Protein AF-A0A6J4VB33-F1 (afdb_monomer_lite)

Sequence (70 aa):
MGRVAEARQCFERLLTQANNAGLYAEELDHTTGRHLGDFPRAFTHVALINAAISLERVEAAARRPAAPGR

Radius of gyration: 15.82 Å; chains: 1; bounding box: 48×37×23 Å

pLDDT: mean 90.07, std 9.31, range [57.03, 98.06]

Structure (mmCIF, N/CA/C/O backbone):
data_AF-A0A6J4VB33-F1
#
_entry.id   AF-A0A6J4VB33-F1
#
loop_
_atom_site.group_PDB
_atom_site.id
_atom_site.type_symbol
_atom_site.label_atom_id
_atom_site.label_alt_id
_atom_site.label_comp_id
_atom_site.label_asym_id
_atom_site.label_entity_id
_atom_site.label_seq_id
_atom_site.pdbx_PDB_ins_code
_atom_site.Cartn_x
_atom_site.Cartn_y
_atom_site.Cartn_z
_atom_site.occupancy
_atom_site.B_iso_or_equiv
_atom_site.auth_seq_id
_atom_site.auth_comp_id
_atom_site.auth_asym_id
_atom_site.auth_atom_id
_atom_site.pdbx_PDB_model_num
ATOM 1 N N . MET A 1 1 ? 11.862 -9.621 11.085 1.00 59.12 1 MET A N 1
ATOM 2 C CA . MET A 1 1 ? 10.667 -10.423 10.750 1.00 59.12 1 MET A CA 1
ATOM 3 C C . MET A 1 1 ? 9.373 -9.643 11.017 1.00 59.12 1 MET A C 1
ATOM 5 O O . MET A 1 1 ? 8.678 -9.377 10.051 1.00 59.12 1 MET A O 1
ATOM 9 N N . GLY A 1 2 ? 9.092 -9.161 12.242 1.00 75.69 2 GLY A N 1
ATOM 10 C CA . GLY A 1 2 ? 7.830 -8.450 12.570 1.00 75.69 2 GLY A CA 1
ATOM 11 C C . GLY A 1 2 ? 7.471 -7.235 11.693 1.00 75.69 2 GLY A C 1
ATOM 12 O O . GLY A 1 2 ? 6.383 -7.190 11.134 1.00 75.69 2 GLY A O 1
ATOM 13 N N . ARG A 1 3 ? 8.417 -6.315 11.450 1.00 87.44 3 ARG A N 1
ATOM 14 C CA . ARG A 1 3 ? 8.163 -5.090 10.654 1.00 87.44 3 ARG A CA 1
ATOM 15 C C . ARG A 1 3 ? 7.732 -5.334 9.201 1.00 87.44 3 ARG A C 1
ATOM 17 O O . ARG A 1 3 ? 7.043 -4.505 8.622 1.00 87.44 3 ARG A O 1
ATOM 24 N N . VAL A 1 4 ? 8.157 -6.445 8.594 1.00 92.06 4 VAL A N 1
ATOM 25 C CA . VAL A 1 4 ? 7.800 -6.775 7.200 1.00 92.06 4 VAL A CA 1
ATOM 26 C C . VAL A 1 4 ? 6.365 -7.295 7.133 1.00 92.06 4 VAL A C 1
ATOM 28 O O . VAL A 1 4 ? 5.608 -6.891 6.259 1.00 92.06 4 VAL A O 1
ATOM 31 N N . ALA A 1 5 ? 5.971 -8.123 8.104 1.00 92.75 5 ALA A N 1
ATOM 32 C CA . ALA A 1 5 ? 4.598 -8.599 8.228 1.00 92.75 5 ALA A CA 1
ATOM 33 C C . ALA A 1 5 ? 3.620 -7.445 8.515 1.00 92.75 5 A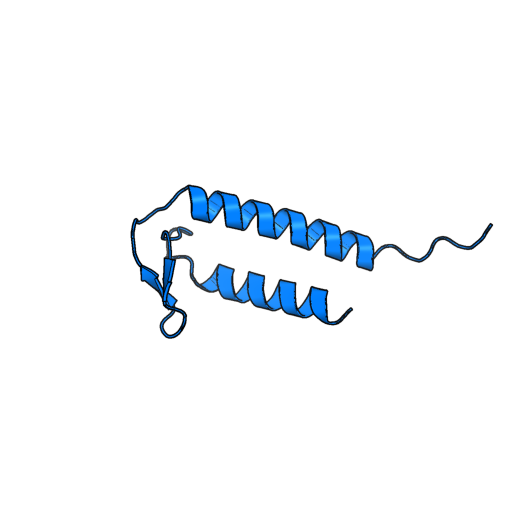LA A C 1
ATOM 35 O O . ALA A 1 5 ? 2.575 -7.359 7.879 1.00 92.75 5 ALA A O 1
ATOM 36 N N . GLU A 1 6 ? 3.989 -6.515 9.400 1.00 94.50 6 GLU A N 1
ATOM 37 C CA . GLU A 1 6 ? 3.208 -5.297 9.667 1.00 94.50 6 GLU A CA 1
ATOM 38 C C . GLU A 1 6 ? 3.051 -4.429 8.409 1.00 94.50 6 GLU A C 1
ATOM 40 O O . GLU A 1 6 ? 1.953 -3.954 8.110 1.00 94.50 6 GLU A O 1
ATOM 45 N N . ALA A 1 7 ? 4.130 -4.250 7.637 1.00 94.94 7 ALA A N 1
ATOM 46 C CA . ALA A 1 7 ? 4.087 -3.514 6.377 1.00 94.94 7 ALA A CA 1
ATOM 47 C C . ALA A 1 7 ? 3.157 -4.185 5.352 1.00 94.94 7 ALA A C 1
ATOM 49 O O . ALA A 1 7 ? 2.365 -3.491 4.713 1.00 94.94 7 ALA A O 1
ATOM 50 N N . ARG A 1 8 ? 3.193 -5.522 5.240 1.00 95.75 8 ARG A N 1
ATOM 51 C CA . ARG A 1 8 ? 2.270 -6.285 4.386 1.00 95.75 8 ARG A CA 1
ATOM 52 C C . ARG A 1 8 ? 0.821 -6.115 4.822 1.00 95.75 8 ARG A C 1
ATOM 54 O O . ARG A 1 8 ? -0.003 -5.760 3.989 1.00 95.75 8 ARG A O 1
ATOM 61 N N . GLN A 1 9 ? 0.521 -6.281 6.108 1.00 95.94 9 GLN A N 1
ATOM 62 C CA . GLN A 1 9 ? -0.836 -6.092 6.627 1.00 95.94 9 GLN A CA 1
ATOM 63 C C . GLN A 1 9 ? -1.346 -4.668 6.383 1.00 95.94 9 GLN A C 1
ATOM 65 O O . GLN A 1 9 ? -2.504 -4.467 6.029 1.00 95.94 9 GLN A O 1
ATOM 70 N N . CYS A 1 10 ? -0.489 -3.659 6.558 1.00 94.12 10 CYS A N 1
ATOM 71 C CA . CYS A 1 10 ? -0.849 -2.274 6.271 1.00 94.12 10 CYS A CA 1
ATOM 72 C C . CYS A 1 10 ? -1.155 -2.057 4.785 1.00 94.12 10 CYS A C 1
ATOM 74 O O . CYS A 1 10 ? -2.172 -1.452 4.452 1.00 94.12 10 CYS A O 1
ATOM 76 N N . PHE A 1 11 ? -0.311 -2.597 3.905 1.00 95.88 11 PHE A N 1
ATOM 77 C CA . PHE A 1 11 ? -0.505 -2.525 2.463 1.00 95.88 11 PHE A CA 1
ATOM 78 C C . PHE A 1 11 ? -1.805 -3.218 2.028 1.00 95.88 11 PHE A C 1
ATOM 80 O O . PHE A 1 11 ? -2.589 -2.630 1.293 1.00 95.88 11 PHE A O 1
ATOM 87 N N . GLU A 1 12 ? -2.094 -4.414 2.542 1.00 96.06 12 GLU A N 1
ATOM 88 C CA . GLU A 1 12 ? -3.336 -5.143 2.252 1.00 96.06 12 GLU A CA 1
ATOM 89 C C . GLU A 1 12 ? -4.582 -4.373 2.699 1.00 96.06 12 GLU A C 1
ATOM 91 O O . GLU A 1 12 ? -5.536 -4.267 1.933 1.00 96.06 12 GLU A O 1
ATOM 96 N N . ARG A 1 13 ? -4.568 -3.764 3.894 1.00 93.56 13 ARG A N 1
ATOM 97 C CA . ARG A 1 13 ? -5.673 -2.895 4.339 1.00 93.56 13 ARG A CA 1
ATOM 98 C C . ARG A 1 13 ? -5.855 -1.674 3.444 1.00 93.56 13 ARG A C 1
ATOM 100 O O . ARG A 1 13 ? -6.979 -1.224 3.261 1.00 93.56 13 ARG A O 1
ATOM 107 N N . LEU A 1 14 ? -4.768 -1.111 2.919 1.00 92.44 14 LEU A N 1
ATOM 108 C CA . LEU A 1 14 ? -4.853 0.012 1.988 1.00 92.44 14 LEU A CA 1
ATOM 109 C C . LEU A 1 14 ? -5.509 -0.422 0.672 1.00 92.44 14 LEU A C 1
ATOM 111 O O . LEU A 1 14 ? -6.334 0.318 0.144 1.00 92.44 14 LEU A O 1
ATOM 115 N N . LEU A 1 15 ? -5.216 -1.637 0.191 1.00 94.81 15 LEU A N 1
ATOM 116 C CA . LEU A 1 15 ? -5.829 -2.178 -1.025 1.00 94.81 15 LEU A CA 1
ATOM 117 C C . LEU A 1 15 ? -7.356 -2.290 -0.937 1.00 94.81 15 LEU A C 1
ATOM 119 O O . LEU A 1 15 ? -8.041 -2.141 -1.948 1.00 94.81 15 LEU A O 1
ATOM 123 N N . THR A 1 16 ? -7.907 -2.505 0.262 1.00 94.00 16 THR A N 1
ATOM 124 C CA . THR A 1 16 ? -9.364 -2.575 0.454 1.00 94.00 16 THR A CA 1
ATOM 125 C C . THR A 1 16 ? -10.053 -1.214 0.369 1.00 94.00 16 THR A C 1
ATOM 127 O O . THR A 1 16 ? -11.278 -1.167 0.396 1.00 94.00 16 THR A O 1
ATOM 130 N N . GLN A 1 17 ? -9.297 -0.112 0.318 1.00 94.25 17 GLN A N 1
ATOM 131 C CA . GLN A 1 17 ? -9.847 1.244 0.235 1.00 94.25 17 GLN A CA 1
ATOM 132 C C . GLN A 1 17 ? -10.093 1.689 -1.209 1.00 94.25 17 GLN A C 1
ATOM 134 O O . GLN A 1 17 ? -10.644 2.767 -1.419 1.00 94.25 17 GLN A O 1
ATOM 139 N N . ALA A 1 18 ? -9.697 0.899 -2.212 1.00 94.75 18 ALA A N 1
ATOM 140 C CA . ALA A 1 18 ? -10.057 1.175 -3.597 1.00 94.75 18 ALA A CA 1
ATOM 141 C C . ALA A 1 18 ? -11.581 1.249 -3.764 1.00 94.75 18 ALA A C 1
ATOM 143 O O . ALA A 1 18 ? -12.329 0.477 -3.163 1.00 94.75 18 ALA A O 1
ATOM 144 N N . ASN A 1 19 ? -12.047 2.142 -4.636 1.00 91.88 19 ASN A N 1
ATOM 145 C CA . ASN A 1 19 ? -13.446 2.105 -5.045 1.00 91.88 19 ASN A CA 1
ATOM 146 C C . ASN A 1 19 ? -13.727 0.881 -5.948 1.00 91.88 19 ASN A C 1
ATOM 148 O O . ASN A 1 19 ? -12.822 0.143 -6.336 1.00 91.88 19 ASN A O 1
ATOM 152 N N . ASN A 1 20 ? -14.981 0.712 -6.374 1.00 91.25 20 ASN A N 1
ATOM 153 C CA . ASN A 1 20 ? -15.394 -0.400 -7.245 1.00 91.25 20 ASN A CA 1
ATOM 154 C C . ASN A 1 20 ? -14.640 -0.473 -8.590 1.00 91.25 20 ASN A C 1
ATOM 156 O O . ASN A 1 20 ? -14.655 -1.514 -9.239 1.00 91.25 20 ASN A O 1
ATOM 160 N N . ALA A 1 21 ? -14.004 0.621 -9.023 1.00 93.81 21 ALA A N 1
ATOM 161 C CA . ALA A 1 21 ? -13.196 0.691 -10.238 1.00 93.81 21 ALA A CA 1
ATOM 162 C C . ALA A 1 21 ? -11.687 0.496 -9.981 1.00 93.81 21 ALA A C 1
ATOM 164 O O . ALA A 1 21 ? -10.895 0.606 -10.914 1.00 93.81 21 ALA A O 1
ATOM 165 N N . GLY A 1 22 ? -11.268 0.230 -8.739 1.00 93.50 22 GLY A N 1
ATOM 166 C CA . GLY A 1 22 ? -9.857 0.071 -8.381 1.00 93.50 22 GLY A CA 1
ATOM 167 C C . GLY A 1 22 ? -9.095 1.388 -8.188 1.00 93.50 22 GLY A C 1
ATOM 168 O O . GLY A 1 22 ? -7.867 1.371 -8.142 1.00 93.50 22 GLY A O 1
ATOM 169 N N . LEU A 1 23 ? -9.794 2.525 -8.113 1.00 95.50 23 LEU A N 1
ATOM 170 C CA . LEU A 1 23 ? -9.191 3.858 -8.097 1.00 95.50 23 LEU A CA 1
ATOM 171 C C . LEU A 1 23 ? -9.107 4.446 -6.688 1.00 95.50 23 LEU A C 1
ATOM 173 O O . LEU A 1 23 ? -9.942 4.139 -5.837 1.00 95.50 23 LEU A O 1
ATOM 177 N N . TYR A 1 24 ? -8.139 5.345 -6.495 1.00 95.75 24 TYR A N 1
ATOM 178 C CA . TYR A 1 24 ? -7.869 6.078 -5.252 1.00 95.75 24 TYR A CA 1
ATOM 179 C C . TYR A 1 24 ? -7.932 7.602 -5.434 1.00 95.75 24 TYR A C 1
ATOM 181 O O . TYR A 1 24 ? -7.528 8.136 -6.475 1.00 95.75 24 TYR A O 1
ATOM 189 N N . ALA A 1 25 ? -8.397 8.298 -4.396 1.00 94.62 25 ALA A N 1
ATOM 190 C CA . ALA A 1 25 ? -8.273 9.749 -4.266 1.00 94.62 25 ALA A CA 1
ATOM 191 C C . ALA A 1 25 ? -6.870 10.172 -3.809 1.00 94.62 25 ALA A C 1
ATOM 193 O O . ALA A 1 25 ? -5.983 9.345 -3.589 1.00 94.62 25 ALA A O 1
ATOM 194 N N . GLU A 1 26 ? -6.663 11.477 -3.681 1.00 94.06 26 GLU A N 1
ATOM 195 C CA . GLU A 1 26 ? -5.467 12.053 -3.069 1.00 94.06 26 GLU A CA 1
ATOM 196 C C . GLU A 1 26 ? -5.297 11.613 -1.611 1.00 94.06 26 GLU A C 1
ATOM 198 O O . GLU A 1 26 ? -4.206 11.206 -1.214 1.00 94.06 26 GLU A O 1
ATOM 203 N N . GLU A 1 27 ? -6.385 11.618 -0.843 1.00 92.62 27 GLU A N 1
ATOM 204 C CA . GLU A 1 27 ? -6.372 11.293 0.578 1.00 92.62 27 GLU A CA 1
ATOM 205 C C . GLU A 1 27 ? -7.462 10.282 0.946 1.00 92.62 27 GLU A C 1
ATOM 207 O O . GLU A 1 27 ? -8.491 10.139 0.278 1.00 92.62 27 GLU A O 1
ATOM 212 N N . LEU A 1 28 ? -7.233 9.584 2.057 1.00 91.00 28 LEU A N 1
ATOM 213 C CA . LEU A 1 28 ? -8.209 8.713 2.697 1.00 91.00 28 LEU A CA 1
ATOM 214 C C . LEU A 1 28 ? -8.418 9.176 4.130 1.00 91.00 28 LEU A C 1
ATOM 216 O O . LEU A 1 28 ? -7.466 9.348 4.892 1.00 91.00 28 LEU A O 1
ATOM 220 N N . ASP A 1 29 ? -9.678 9.324 4.509 1.00 90.88 29 ASP A N 1
ATOM 221 C CA . ASP A 1 29 ? -10.049 9.527 5.894 1.00 90.88 29 ASP A CA 1
ATOM 222 C C . ASP A 1 29 ? -9.660 8.287 6.713 1.00 90.88 29 ASP A C 1
ATOM 224 O O . ASP A 1 29 ? -10.140 7.179 6.477 1.00 90.88 29 ASP A O 1
ATOM 228 N N . HIS A 1 30 ? -8.776 8.471 7.689 1.00 83.56 30 HIS A N 1
ATOM 229 C CA . HIS A 1 30 ? -8.208 7.384 8.487 1.00 83.56 30 HIS A CA 1
ATOM 230 C C . HIS A 1 30 ? -9.228 6.659 9.381 1.00 83.56 30 HIS A C 1
ATOM 232 O O . HIS A 1 30 ? -8.952 5.546 9.825 1.00 83.56 30 HIS A O 1
ATOM 238 N N . THR A 1 31 ? -10.377 7.279 9.669 1.00 87.31 31 THR A N 1
ATOM 239 C CA . THR A 1 31 ? -11.419 6.702 10.531 1.00 87.31 31 THR A CA 1
ATOM 240 C C . THR A 1 31 ? -12.478 5.974 9.708 1.00 87.31 31 THR A C 1
ATOM 242 O O . THR A 1 31 ? -12.938 4.901 10.086 1.00 87.31 31 THR A O 1
ATOM 245 N N . THR A 1 32 ? -12.874 6.558 8.580 1.00 89.69 32 THR A N 1
ATOM 246 C CA . THR A 1 32 ? -14.032 6.129 7.785 1.00 89.69 32 THR A CA 1
ATOM 247 C C . THR A 1 32 ? -13.655 5.460 6.466 1.00 89.69 32 THR A C 1
ATOM 249 O O . THR A 1 32 ? -14.513 4.838 5.846 1.00 89.69 32 THR A O 1
ATOM 252 N N . GLY A 1 33 ? -12.407 5.599 6.009 1.00 87.25 33 GLY A N 1
ATOM 253 C CA . GLY A 1 33 ? -11.961 5.134 4.691 1.00 87.25 33 GLY A CA 1
ATOM 254 C C . GLY A 1 33 ? -12.488 5.979 3.528 1.00 87.25 33 GLY A C 1
ATOM 255 O O . GLY A 1 33 ? -12.327 5.616 2.363 1.00 87.25 33 GLY A O 1
ATOM 256 N N . ARG A 1 34 ? -13.148 7.110 3.813 1.00 91.38 34 ARG A N 1
ATOM 257 C CA . ARG A 1 34 ? -13.716 7.965 2.773 1.00 91.38 34 ARG A CA 1
ATOM 258 C C . ARG A 1 34 ? -12.608 8.618 1.957 1.00 91.38 34 ARG A C 1
ATOM 260 O O . ARG A 1 34 ? -11.649 9.147 2.503 1.00 91.38 34 ARG A O 1
ATOM 267 N N . HIS A 1 35 ? -12.791 8.629 0.647 1.00 93.31 35 HIS A N 1
ATOM 268 C CA . HIS A 1 35 ? -11.925 9.338 -0.288 1.00 93.31 35 HIS A CA 1
ATOM 269 C C . HIS A 1 35 ? -12.085 10.847 -0.109 1.00 93.31 35 HIS A C 1
ATOM 271 O O . HIS A 1 35 ? -13.210 11.352 -0.074 1.00 93.31 35 HIS A O 1
ATOM 277 N N . LEU A 1 36 ? -10.967 11.549 0.029 1.00 92.25 36 LEU A N 1
ATOM 278 C CA . LEU A 1 36 ? -10.895 12.993 0.225 1.00 92.25 36 LEU A CA 1
ATOM 279 C C . LEU A 1 36 ? -10.000 13.619 -0.853 1.00 92.25 36 LEU A C 1
ATOM 281 O O . LEU A 1 36 ? -9.056 12.992 -1.336 1.00 92.25 36 LEU A O 1
ATOM 285 N N . GLY A 1 37 ? -10.294 14.870 -1.205 1.00 91.88 37 GLY A N 1
ATOM 286 C CA . GLY A 1 37 ? -9.544 15.611 -2.219 1.00 91.88 37 GLY A CA 1
ATOM 287 C C . GLY A 1 37 ? -9.842 15.155 -3.647 1.00 91.88 37 GLY A C 1
ATOM 288 O O . GLY A 1 37 ? -10.936 14.666 -3.946 1.00 91.88 37 GLY A O 1
ATOM 289 N N . ASP A 1 38 ? -8.863 15.348 -4.530 1.00 91.44 38 ASP A N 1
ATOM 290 C CA . ASP A 1 38 ? -9.015 15.066 -5.954 1.00 91.44 38 ASP A CA 1
ATOM 291 C C . ASP A 1 38 ? -9.185 13.570 -6.228 1.00 91.44 38 ASP A C 1
ATOM 293 O O . ASP A 1 38 ? -8.451 12.720 -5.710 1.00 91.44 38 ASP A O 1
ATOM 297 N N . PHE A 1 39 ? -10.130 13.248 -7.111 1.00 90.06 39 PHE A N 1
ATOM 298 C CA . PHE A 1 39 ? -10.449 11.878 -7.483 1.00 90.06 39 PHE A CA 1
ATOM 299 C C . PHE A 1 39 ? -10.672 11.728 -9.001 1.00 90.06 39 PHE A C 1
ATOM 301 O O . PHE A 1 39 ? -11.506 12.447 -9.555 1.00 90.06 39 PHE A O 1
ATOM 308 N N . PRO A 1 40 ? -10.016 10.759 -9.677 1.00 88.69 40 PRO A N 1
ATOM 309 C CA . PRO A 1 40 ? -8.904 9.929 -9.200 1.00 88.69 40 PRO A CA 1
ATOM 310 C C . PRO A 1 40 ? -7.561 10.677 -9.269 1.00 88.69 40 PRO A C 1
ATOM 312 O O . PRO A 1 40 ? -7.294 11.401 -10.229 1.00 88.69 40 PRO A O 1
ATOM 315 N N . ARG A 1 41 ? -6.657 10.451 -8.305 1.00 94.94 41 ARG A N 1
ATOM 316 C CA . ARG A 1 41 ? -5.323 11.079 -8.312 1.00 94.94 41 ARG A CA 1
ATOM 317 C C . ARG A 1 41 ? -4.253 10.101 -8.791 1.00 94.94 41 ARG A C 1
ATOM 319 O O . ARG A 1 41 ? -3.898 9.147 -8.101 1.00 94.94 41 ARG A O 1
ATOM 326 N N . ALA A 1 42 ? -3.675 10.359 -9.965 1.00 93.75 42 ALA A N 1
ATOM 327 C CA . ALA A 1 42 ? -2.651 9.491 -10.560 1.00 93.75 42 ALA A CA 1
ATOM 328 C C . ALA A 1 42 ? -1.421 9.288 -9.651 1.00 93.75 42 ALA A C 1
ATOM 330 O O . ALA A 1 42 ? -0.907 8.176 -9.545 1.00 93.75 42 ALA A O 1
ATOM 331 N N . PHE A 1 43 ? -0.981 10.332 -8.938 1.00 93.69 43 PHE A N 1
ATOM 332 C CA . PHE A 1 43 ? 0.167 10.232 -8.029 1.00 93.69 43 PHE A CA 1
ATOM 333 C C . PHE A 1 43 ? -0.049 9.233 -6.887 1.00 93.69 43 PHE A C 1
ATOM 335 O O . PHE A 1 43 ? 0.889 8.510 -6.554 1.00 93.69 43 PHE A O 1
ATOM 342 N N . THR A 1 44 ? -1.267 9.114 -6.348 1.00 94.94 44 THR A N 1
ATOM 343 C CA . THR A 1 44 ? -1.587 8.105 -5.324 1.00 94.94 44 THR A CA 1
ATOM 344 C C . THR A 1 44 ? -1.350 6.690 -5.850 1.00 94.94 44 THR A C 1
ATOM 346 O O . THR A 1 44 ? -0.768 5.852 -5.165 1.00 94.94 44 THR A O 1
ATOM 349 N N . HIS A 1 45 ? -1.714 6.432 -7.105 1.00 95.31 45 HIS A N 1
ATOM 350 C CA . HIS A 1 45 ? -1.518 5.127 -7.735 1.00 95.31 45 HIS A CA 1
ATOM 351 C C . HIS A 1 45 ? -0.032 4.833 -7.970 1.00 95.31 45 HIS A C 1
ATOM 353 O O . HIS A 1 45 ? 0.432 3.727 -7.702 1.00 95.31 45 HIS A O 1
ATOM 359 N N . VAL A 1 46 ? 0.743 5.832 -8.405 1.00 96.69 46 VAL A N 1
ATOM 360 C CA . VAL A 1 46 ? 2.203 5.702 -8.548 1.00 96.69 46 VAL A CA 1
ATOM 361 C C . VAL A 1 46 ? 2.859 5.395 -7.198 1.00 96.69 46 VAL A C 1
ATOM 363 O O . VAL A 1 46 ? 3.710 4.508 -7.112 1.00 96.69 46 VAL A O 1
ATOM 366 N N . ALA A 1 47 ? 2.441 6.074 -6.127 1.00 95.31 47 ALA A N 1
ATOM 367 C CA . ALA A 1 47 ? 2.924 5.799 -4.777 1.00 95.31 47 ALA A CA 1
ATOM 368 C C . ALA A 1 47 ? 2.584 4.367 -4.324 1.00 95.31 47 ALA A C 1
ATOM 370 O O . ALA A 1 47 ? 3.449 3.681 -3.778 1.00 95.31 47 ALA A O 1
ATOM 371 N N . LEU A 1 48 ? 1.370 3.886 -4.613 1.00 96.00 48 LEU A N 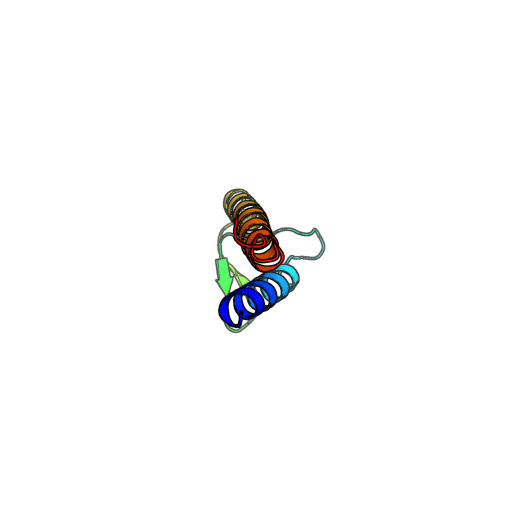1
ATOM 372 C CA . LEU A 1 48 ? 0.935 2.525 -4.292 1.00 96.00 48 LEU A CA 1
ATOM 373 C C . LEU A 1 48 ? 1.772 1.459 -5.021 1.00 96.00 48 LEU A C 1
ATOM 375 O O . LEU A 1 48 ? 2.206 0.486 -4.404 1.00 96.00 48 LEU A O 1
ATOM 379 N N . ILE A 1 49 ? 2.067 1.665 -6.309 1.00 97.50 49 ILE A N 1
ATOM 380 C CA . ILE A 1 49 ? 2.939 0.777 -7.097 1.00 97.50 49 ILE A CA 1
ATOM 381 C C . ILE A 1 49 ? 4.353 0.745 -6.504 1.00 97.50 49 ILE A C 1
ATOM 383 O O . ILE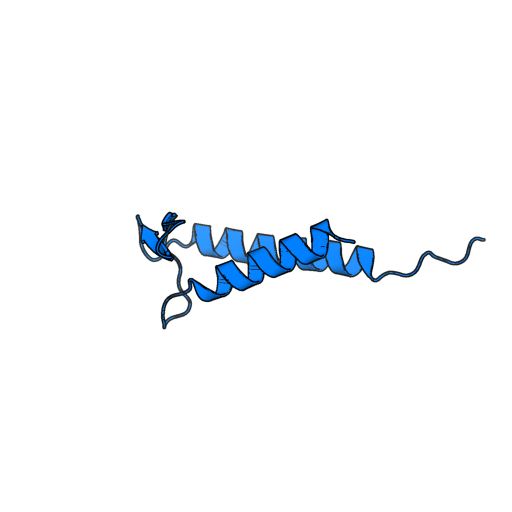 A 1 49 ? 4.925 -0.327 -6.298 1.00 97.50 49 ILE A O 1
ATOM 387 N N . ASN A 1 50 ? 4.912 1.910 -6.173 1.00 97.88 50 ASN A N 1
ATOM 388 C CA . ASN A 1 50 ? 6.239 1.999 -5.564 1.00 97.88 50 ASN A CA 1
ATOM 389 C C . ASN A 1 50 ? 6.296 1.315 -4.190 1.00 97.88 50 ASN A C 1
ATOM 391 O O . ASN A 1 50 ? 7.296 0.666 -3.862 1.00 97.88 50 ASN A O 1
ATOM 395 N N . ALA A 1 51 ? 5.226 1.419 -3.398 1.00 96.69 51 ALA A N 1
ATOM 396 C CA . ALA A 1 51 ? 5.099 0.710 -2.130 1.00 96.69 51 ALA A CA 1
ATOM 397 C C . ALA A 1 51 ? 5.075 -0.814 -2.337 1.00 96.69 51 ALA A C 1
ATOM 399 O O . ALA A 1 51 ? 5.803 -1.523 -1.642 1.00 96.69 51 ALA A O 1
ATOM 400 N N . ALA A 1 52 ? 4.335 -1.309 -3.336 1.00 97.56 52 ALA A N 1
ATOM 401 C CA . ALA A 1 52 ? 4.291 -2.732 -3.680 1.00 97.56 52 ALA A CA 1
ATOM 402 C C . ALA A 1 52 ? 5.679 -3.276 -4.064 1.00 97.56 52 ALA A C 1
ATOM 404 O O . ALA A 1 52 ? 6.130 -4.283 -3.518 1.00 97.56 52 ALA A O 1
ATOM 405 N N . ILE A 1 53 ? 6.391 -2.568 -4.950 1.00 98.06 53 ILE A N 1
ATOM 406 C CA . ILE A 1 53 ? 7.755 -2.926 -5.374 1.00 98.06 53 ILE A CA 1
ATOM 407 C C . ILE A 1 53 ? 8.708 -2.946 -4.173 1.00 98.06 53 ILE A C 1
ATOM 409 O O . ILE A 1 53 ? 9.529 -3.853 -4.029 1.00 98.06 53 ILE A O 1
ATOM 413 N N . SER A 1 54 ? 8.613 -1.945 -3.297 1.00 96.50 54 SER A N 1
ATOM 414 C CA . SER A 1 54 ? 9.478 -1.842 -2.118 1.00 96.50 54 SER A CA 1
ATOM 415 C C . SER A 1 54 ? 9.220 -2.971 -1.123 1.00 96.50 54 SER A C 1
ATOM 417 O O . SER A 1 54 ? 10.174 -3.555 -0.607 1.00 96.50 54 SER A O 1
ATOM 419 N N . LEU A 1 55 ? 7.951 -3.310 -0.889 1.00 96.62 55 LEU A N 1
ATOM 420 C CA . LEU A 1 55 ? 7.558 -4.406 -0.013 1.00 96.62 55 LEU A CA 1
ATOM 421 C C . LEU A 1 55 ? 8.078 -5.750 -0.537 1.00 96.62 55 LEU A C 1
ATOM 423 O O . LEU A 1 55 ? 8.731 -6.475 0.211 1.00 96.62 55 LEU A O 1
ATOM 427 N N . GLU A 1 56 ? 7.897 -6.032 -1.830 1.00 96.44 56 GLU A N 1
ATOM 428 C CA . GLU A 1 56 ? 8.389 -7.268 -2.452 1.00 96.44 56 GLU A CA 1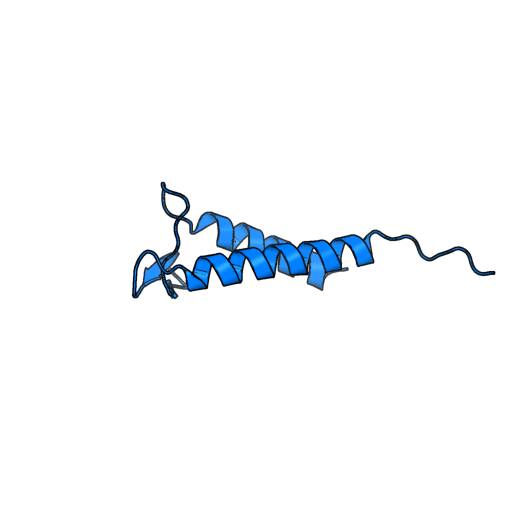
ATOM 429 C C . GLU A 1 56 ? 9.912 -7.406 -2.328 1.00 96.44 56 GLU A C 1
ATOM 431 O O . GLU A 1 56 ? 10.421 -8.470 -1.977 1.00 96.44 56 GLU A O 1
ATOM 436 N N . ARG A 1 57 ? 10.669 -6.320 -2.538 1.00 95.31 57 ARG A N 1
ATOM 437 C CA . ARG A 1 57 ? 12.134 -6.338 -2.374 1.00 95.31 57 ARG A CA 1
ATOM 438 C C . ARG A 1 57 ? 12.557 -6.712 -0.955 1.00 95.31 57 ARG A C 1
ATOM 440 O O . ARG A 1 57 ? 13.512 -7.473 -0.782 1.00 95.31 57 ARG A O 1
ATOM 447 N N . VAL A 1 58 ? 11.878 -6.168 0.053 1.00 94.50 58 VAL A N 1
ATOM 448 C CA . VAL A 1 58 ? 12.189 -6.438 1.463 1.00 94.50 58 VAL A CA 1
ATOM 449 C C . VAL A 1 58 ? 11.816 -7.872 1.835 1.00 94.50 58 VAL A C 1
ATOM 451 O O . VAL A 1 58 ? 12.588 -8.555 2.509 1.00 94.50 58 VAL A O 1
ATOM 454 N N . GLU A 1 59 ? 10.675 -8.363 1.363 1.00 93.62 59 GLU A N 1
ATOM 455 C CA . GLU A 1 59 ? 10.260 -9.747 1.583 1.00 93.62 59 GLU A CA 1
ATOM 456 C C . GLU A 1 59 ? 11.184 -10.749 0.888 1.00 93.62 59 GLU A C 1
ATOM 458 O O . GLU A 1 59 ? 11.579 -11.746 1.492 1.00 93.62 59 GLU A O 1
ATOM 463 N N . ALA A 1 60 ? 11.594 -10.476 -0.352 1.00 92.00 60 ALA A N 1
ATOM 464 C CA . ALA A 1 60 ? 12.551 -11.302 -1.077 1.00 92.00 60 ALA A CA 1
ATOM 465 C C . ALA A 1 60 ? 13.900 -11.380 -0.345 1.00 92.00 60 ALA A C 1
ATOM 467 O O 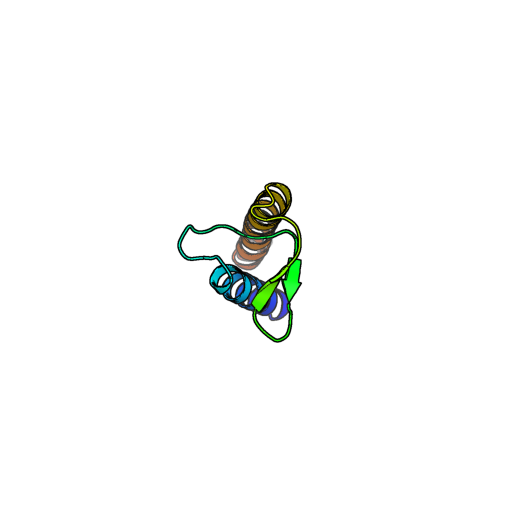. ALA A 1 60 ? 14.482 -12.460 -0.230 1.00 92.00 60 ALA A O 1
ATOM 468 N N . ALA A 1 61 ? 14.375 -10.258 0.206 1.00 90.25 61 ALA A N 1
ATOM 469 C CA . ALA A 1 61 ? 15.578 -10.232 1.031 1.00 90.25 61 ALA A CA 1
ATOM 470 C C . ALA A 1 61 ? 15.418 -11.058 2.318 1.00 90.25 61 ALA A C 1
ATOM 472 O O . ALA A 1 61 ? 16.351 -11.759 2.704 1.00 90.25 61 ALA A O 1
ATOM 473 N N . ALA A 1 62 ? 14.242 -11.019 2.951 1.00 87.38 62 ALA A N 1
ATOM 474 C CA . ALA A 1 62 ? 13.945 -11.801 4.150 1.00 87.38 62 ALA A CA 1
ATOM 475 C C . ALA A 1 62 ? 13.812 -13.312 3.878 1.00 87.38 62 ALA A C 1
ATOM 477 O O . ALA A 1 62 ? 14.107 -14.114 4.761 1.00 87.38 62 ALA A O 1
ATOM 478 N N . ARG A 1 63 ? 13.383 -13.705 2.669 1.00 85.62 63 ARG 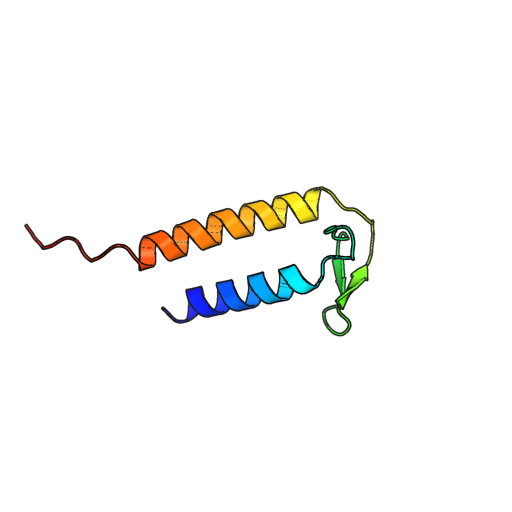A N 1
ATOM 479 C CA . ARG A 1 63 ? 13.271 -15.112 2.240 1.00 85.62 63 ARG A CA 1
ATOM 480 C C . ARG A 1 63 ? 14.607 -15.736 1.845 1.00 85.62 63 ARG A C 1
ATOM 482 O O . ARG A 1 63 ? 14.710 -16.960 1.820 1.00 85.62 63 ARG A O 1
ATOM 489 N N . ARG A 1 64 ? 15.615 -14.931 1.491 1.00 81.12 64 ARG A N 1
ATOM 490 C CA . ARG A 1 64 ? 16.901 -15.463 1.036 1.00 81.12 64 ARG A CA 1
ATOM 491 C C . ARG A 1 64 ? 17.611 -16.149 2.212 1.00 81.12 64 ARG A C 1
ATOM 493 O O . ARG A 1 64 ? 17.897 -15.473 3.201 1.00 81.12 64 ARG A O 1
ATOM 500 N N . PRO A 1 65 ? 17.912 -17.458 2.130 1.00 66.19 65 PRO A N 1
ATOM 501 C CA . PRO A 1 65 ? 18.652 -18.130 3.187 1.00 66.19 65 PRO A CA 1
ATOM 502 C C . PRO A 1 65 ? 20.028 -17.476 3.342 1.00 66.19 65 PRO A C 1
ATOM 504 O O . PRO A 1 65 ? 20.617 -17.012 2.359 1.00 66.19 65 PRO A O 1
ATOM 507 N N . ALA A 1 66 ? 20.537 -17.427 4.576 1.00 64.75 66 ALA A N 1
ATOM 508 C CA . ALA A 1 66 ? 21.920 -17.039 4.816 1.00 64.75 66 ALA A CA 1
ATOM 509 C C . ALA A 1 66 ? 22.812 -17.957 3.970 1.00 64.75 66 ALA A C 1
ATOM 511 O O . ALA A 1 66 ? 22.694 -19.180 4.058 1.00 64.75 66 ALA A O 1
ATOM 512 N N . ALA A 1 67 ? 23.636 -17.374 3.096 1.00 69.44 67 ALA A N 1
ATOM 513 C CA . ALA A 1 67 ? 24.560 -18.157 2.290 1.00 69.44 67 ALA A CA 1
ATOM 514 C C . ALA A 1 67 ? 25.418 -19.015 3.238 1.00 69.44 67 ALA A C 1
ATOM 516 O O . ALA A 1 67 ? 25.909 -18.467 4.231 1.00 69.44 67 ALA A O 1
ATOM 517 N N . PRO A 1 68 ? 25.583 -20.327 2.986 1.00 64.81 68 PRO A N 1
ATOM 518 C CA . PRO A 1 68 ? 26.493 -21.130 3.785 1.00 64.81 68 PRO A CA 1
ATOM 519 C C . PRO A 1 68 ? 27.879 -20.484 3.722 1.00 64.81 68 PRO A C 1
ATOM 521 O O . PRO A 1 68 ? 28.362 -20.134 2.642 1.00 64.81 68 PRO A O 1
ATOM 524 N N . GLY A 1 69 ? 28.448 -20.237 4.905 1.00 75.19 69 GLY A N 1
ATOM 525 C CA . GLY A 1 69 ? 29.758 -19.618 5.062 1.00 75.19 69 GLY A CA 1
ATOM 526 C C . GLY A 1 69 ? 30.804 -20.372 4.246 1.00 75.19 69 GLY A C 1
ATOM 527 O O . GLY A 1 69 ? 30.776 -21.600 4.192 1.00 75.19 69 GLY A O 1
ATOM 528 N N . ARG A 1 70 ? 31.663 -19.608 3.568 1.00 57.03 70 ARG A N 1
ATOM 529 C CA . ARG A 1 70 ? 32.842 -20.120 2.865 1.00 57.03 70 ARG A CA 1
ATOM 530 C C . ARG A 1 70 ? 33.785 -20.849 3.812 1.00 57.03 70 ARG A C 1
ATOM 532 O O . ARG A 1 70 ? 33.933 -20.360 4.954 1.00 57.03 70 ARG A O 1
#

Organism: NCBI:txid1645740

Secondary structure (DSSP, 8-state):
-HHHHHHHHHHHHHHTTS-TTS---SEE-TTT--EESSSS-HHHHHHHHHHHHHHHHHHHHHHSPPPPP-

InterPro domains:
  IPR008928 Six-hairpin glycosidase superfamily [SSF48208] (2-61)
  IPR011613 GH15-like domain [PF00723] (4-52)
  IPR012341 Six-hairpin glycosidase-like superfamily [G3DSA:1.50.10.10] (1-67)

Foldseek 3Di:
DVVLVVLVVVLVVLQVLADPVSFAAPDADPPPSDGDHDPRDPVVVVVSVVSVVVSVVVVVVVPDPDPPDD